Protein AF-A0A520HMY0-F1 (afdb_monomer_lite)

pLDDT: mean 91.94, std 7.55, range [58.47, 98.25]

Sequence (86 aa):
PPSGAPMLCIRVPRPGRYALLLTHNRDGKNKFSFWTDGAGFASNAKLGRSRPKVEQALVEVGAGVTTVRITVQYLRGLGGFGPVTP

Secondary structure (DSSP, 8-state):
--SS--------SSSEEEE-EEEE-SS--SS--TTT-EEEETT-PPP-SSPPPGGGGEEEE-SS--------EEE-GGG-EEEPP-

Structure (mmCIF, N/CA/C/O backbone):
data_AF-A0A520HMY0-F1
#
_entry.id   AF-A0A520HMY0-F1
#
loop_
_atom_site.group_PDB
_atom_site.id
_atom_site.type_symbol
_atom_site.label_atom_id
_atom_site.label_alt_id
_atom_site.label_comp_id
_atom_site.label_asym_id
_atom_site.label_entity_id
_atom_site.label_seq_id
_atom_site.pdbx_PDB_ins_code
_atom_site.Cartn_x
_atom_site.Cartn_y
_atom_site.Cartn_z
_atom_site.occupancy
_atom_site.B_iso_or_equiv
_atom_site.auth_seq_id
_atom_site.auth_comp_id
_atom_site.auth_asym_id
_atom_site.auth_atom_id
_atom_site.pdbx_PDB_model_num
ATOM 1 N N . PRO A 1 1 ? 13.404 -6.370 3.809 1.00 59.72 1 PRO A N 1
ATOM 2 C CA . PRO A 1 1 ? 13.904 -7.521 4.600 1.00 59.72 1 PRO A CA 1
ATOM 3 C C . PRO A 1 1 ? 14.961 -8.258 3.772 1.00 59.72 1 PRO A C 1
ATOM 5 O O . PRO A 1 1 ? 14.891 -8.158 2.548 1.00 59.72 1 PRO A O 1
ATOM 8 N N . PRO A 1 2 ? 15.917 -8.957 4.402 1.00 65.00 2 PRO A N 1
ATOM 9 C CA . PRO A 1 2 ? 16.931 -9.741 3.692 1.00 65.00 2 PRO A CA 1
ATOM 10 C C . PRO A 1 2 ? 16.331 -10.755 2.701 1.00 65.00 2 PRO A C 1
ATOM 12 O O . PRO A 1 2 ? 16.922 -11.011 1.659 1.00 65.00 2 PRO A O 1
ATOM 15 N N . SER A 1 3 ? 15.130 -11.276 2.982 1.00 76.81 3 SER A N 1
ATOM 16 C CA . SER A 1 3 ? 14.317 -12.071 2.053 1.00 76.81 3 SER A CA 1
ATOM 17 C C . SER A 1 3 ? 12.839 -12.103 2.481 1.00 76.81 3 SER A C 1
ATOM 19 O O . SER A 1 3 ? 12.496 -11.700 3.596 1.00 76.81 3 SER A O 1
ATOM 21 N N . GLY A 1 4 ? 11.960 -12.566 1.584 1.00 81.81 4 GLY A N 1
ATOM 22 C CA . GLY A 1 4 ? 10.538 -12.803 1.860 1.00 81.81 4 GLY A CA 1
ATOM 23 C C . GLY A 1 4 ? 9.646 -11.555 1.874 1.00 81.81 4 GLY A C 1
ATOM 24 O O . GLY A 1 4 ? 10.104 -10.412 1.809 1.00 81.81 4 GLY A O 1
ATOM 25 N N . ALA A 1 5 ? 8.332 -11.787 1.945 1.00 86.56 5 ALA A N 1
ATOM 26 C CA . ALA A 1 5 ? 7.350 -10.716 2.069 1.00 86.56 5 ALA A CA 1
ATOM 27 C C . ALA A 1 5 ? 7.353 -10.169 3.511 1.00 86.56 5 ALA A C 1
ATOM 29 O O . ALA A 1 5 ? 7.116 -10.941 4.442 1.00 86.56 5 ALA A O 1
ATOM 30 N N . PRO A 1 6 ? 7.611 -8.864 3.730 1.00 89.69 6 PRO A N 1
ATOM 31 C CA . PRO A 1 6 ? 7.553 -8.288 5.067 1.00 89.69 6 PRO A CA 1
ATOM 32 C C . PRO A 1 6 ? 6.124 -8.328 5.616 1.00 89.69 6 PRO A C 1
ATOM 34 O O . PRO A 1 6 ? 5.161 -8.084 4.888 1.00 89.69 6 PRO A O 1
ATOM 37 N N . MET A 1 7 ? 6.003 -8.575 6.919 1.00 92.69 7 MET A N 1
ATOM 38 C CA . MET A 1 7 ? 4.746 -8.474 7.657 1.00 92.69 7 MET A CA 1
ATOM 39 C C . MET A 1 7 ? 4.812 -7.292 8.621 1.00 92.69 7 MET A C 1
ATOM 41 O O . MET A 1 7 ? 5.790 -7.138 9.351 1.00 92.69 7 MET A O 1
ATOM 45 N N . LEU A 1 8 ? 3.764 -6.470 8.626 1.00 93.25 8 LEU A N 1
ATOM 46 C CA . LEU A 1 8 ? 3.609 -5.349 9.546 1.00 93.25 8 LEU A CA 1
ATOM 47 C C . LEU A 1 8 ? 2.302 -5.513 10.322 1.00 93.25 8 LEU A C 1
ATOM 49 O O . LEU A 1 8 ? 1.231 -5.607 9.726 1.00 93.25 8 LEU A O 1
ATOM 53 N N . CYS A 1 9 ? 2.399 -5.510 11.649 1.00 95.12 9 CYS A N 1
ATOM 54 C CA . CYS A 1 9 ? 1.244 -5.534 12.539 1.00 95.12 9 CYS A CA 1
ATOM 55 C C . CYS A 1 9 ? 0.970 -4.117 13.050 1.00 95.12 9 CYS A C 1
ATOM 57 O O . CYS A 1 9 ? 1.809 -3.528 13.730 1.00 95.12 9 CYS A O 1
ATOM 59 N N . ILE A 1 10 ? -0.211 -3.581 12.741 1.00 94.88 10 ILE A N 1
ATOM 60 C CA . ILE A 1 10 ? -0.648 -2.249 13.172 1.00 94.88 10 ILE A CA 1
ATOM 61 C C . ILE A 1 10 ? -1.845 -2.427 14.103 1.00 94.88 10 ILE A C 1
ATOM 63 O O . ILE A 1 10 ? -2.836 -3.050 13.725 1.00 94.88 10 ILE A O 1
ATOM 67 N N . ARG A 1 11 ? -1.766 -1.884 15.323 1.00 96.38 11 ARG A N 1
ATOM 68 C CA . ARG A 1 11 ? -2.921 -1.831 16.230 1.00 96.38 11 ARG A CA 1
ATOM 69 C C . ARG A 1 11 ? -3.805 -0.643 15.872 1.00 96.38 11 ARG A C 1
ATOM 71 O O . ARG A 1 11 ? -3.303 0.465 15.701 1.00 96.38 11 ARG A O 1
ATOM 78 N N . VAL A 1 12 ? -5.112 -0.874 15.822 1.00 95.88 12 VAL A N 1
ATOM 79 C CA . VAL A 1 12 ? -6.126 0.176 15.678 1.00 95.88 12 VAL A CA 1
ATOM 80 C C . VAL A 1 12 ? -6.929 0.304 16.978 1.00 95.88 12 VAL A C 1
ATOM 82 O O . VAL A 1 12 ? -7.040 -0.675 17.715 1.00 95.88 12 VAL A O 1
ATOM 85 N N . PRO A 1 13 ? -7.478 1.489 17.300 1.00 96.50 13 PRO A N 1
ATOM 86 C CA . PRO A 1 13 ? -8.140 1.724 18.586 1.00 96.50 13 PRO A CA 1
ATOM 87 C C . PRO A 1 13 ? -9.488 1.004 18.746 1.00 96.50 13 PRO A C 1
ATOM 89 O O . PRO A 1 13 ? -9.929 0.800 19.872 1.00 96.50 13 PRO A O 1
ATOM 92 N N . ARG A 1 14 ? -10.167 0.661 17.644 1.00 97.44 14 ARG A N 1
ATOM 93 C CA . ARG A 1 14 ? -11.453 -0.054 17.628 1.00 97.44 14 ARG A CA 1
ATOM 94 C C . ARG A 1 14 ? -11.738 -0.623 16.232 1.00 97.44 14 ARG A C 1
ATOM 96 O O . ARG A 1 14 ? -11.117 -0.163 15.275 1.00 97.44 14 ARG A O 1
ATOM 103 N N . PRO A 1 15 ? -12.689 -1.560 16.091 1.00 98.25 15 PRO A N 1
ATOM 104 C CA . PRO A 1 15 ? -13.201 -1.953 14.781 1.00 98.25 15 PRO A CA 1
ATOM 105 C C . PRO A 1 15 ? -13.726 -0.746 13.988 1.00 98.25 15 PRO A C 1
ATOM 107 O O . PRO A 1 15 ? -14.272 0.201 14.567 1.00 98.25 15 PRO A O 1
ATOM 110 N N . GLY A 1 16 ? -13.559 -0.772 12.667 1.00 98.00 16 GLY A N 1
ATOM 111 C CA . GLY A 1 16 ? -14.040 0.276 11.770 1.00 98.00 16 GLY A CA 1
ATOM 112 C C . GLY A 1 16 ? -13.236 0.417 10.480 1.00 98.00 16 GLY A C 1
ATOM 113 O O . GLY A 1 16 ? -12.351 -0.385 10.178 1.00 98.00 16 GLY A O 1
ATOM 114 N N . ARG A 1 17 ? -13.550 1.480 9.735 1.00 98.00 17 ARG A N 1
ATOM 115 C CA . ARG A 1 17 ? -12.953 1.778 8.433 1.00 98.00 17 ARG A CA 1
ATOM 116 C C . ARG A 1 17 ? -11.705 2.645 8.566 1.00 98.00 17 ARG A C 1
ATOM 118 O O . ARG A 1 17 ? -11.763 3.742 9.124 1.00 98.00 17 ARG A O 1
ATOM 125 N N . TYR A 1 18 ? -10.600 2.186 7.987 1.00 97.88 18 TYR A N 1
ATOM 126 C CA . TYR A 1 18 ? -9.305 2.870 7.997 1.00 97.88 18 TYR A CA 1
ATOM 127 C C . TYR A 1 18 ? -8.755 3.026 6.581 1.00 97.88 18 TYR A C 1
ATOM 129 O O . TYR A 1 18 ? -9.016 2.195 5.718 1.00 97.88 18 TYR A O 1
ATOM 137 N N . ALA A 1 19 ? -7.975 4.080 6.339 1.00 97.31 19 ALA A N 1
ATOM 138 C CA . ALA A 1 19 ? -7.219 4.247 5.102 1.00 97.31 19 ALA A CA 1
ATOM 139 C C . ALA A 1 19 ? -5.749 3.888 5.350 1.00 97.31 19 ALA A C 1
ATOM 141 O O . ALA A 1 19 ? -5.123 4.448 6.250 1.00 97.31 19 ALA A O 1
ATOM 142 N N . LEU A 1 20 ? -5.200 2.972 4.551 1.00 96.12 20 LEU A N 1
ATOM 143 C CA . LEU A 1 20 ? -3.804 2.550 4.627 1.00 96.12 20 LEU A CA 1
ATOM 144 C C . LEU A 1 20 ? -3.037 2.933 3.360 1.00 96.12 20 LEU A C 1
ATOM 146 O O . LEU A 1 20 ? -3.404 2.559 2.244 1.00 96.12 20 LEU A O 1
ATOM 150 N N . LEU A 1 21 ? -1.921 3.630 3.567 1.00 94.81 21 LEU A N 1
ATOM 151 C CA . LEU A 1 21 ? -0.871 3.848 2.580 1.00 94.81 21 LEU A CA 1
ATOM 152 C C . LEU A 1 21 ? 0.393 3.148 3.078 1.00 94.81 21 LEU A C 1
ATOM 154 O O . LEU A 1 21 ? 0.891 3.458 4.158 1.00 94.81 21 LEU A O 1
ATOM 158 N N . LEU A 1 22 ? 0.920 2.230 2.273 1.00 95.12 22 LEU A N 1
ATOM 159 C CA . LEU A 1 22 ? 2.231 1.634 2.490 1.00 95.12 22 LEU A CA 1
ATOM 160 C C . LEU A 1 22 ? 3.249 2.332 1.591 1.00 95.12 22 LEU A C 1
ATOM 162 O O . LEU A 1 22 ? 3.099 2.318 0.369 1.00 95.12 22 LEU A O 1
ATOM 166 N N . THR A 1 23 ? 4.299 2.895 2.182 1.00 94.69 23 THR A N 1
ATOM 167 C CA . THR A 1 23 ? 5.463 3.401 1.450 1.00 94.69 23 THR A CA 1
ATOM 168 C C . THR A 1 23 ? 6.680 2.525 1.725 1.00 94.69 23 THR A C 1
ATOM 170 O O . THR A 1 23 ? 6.905 2.068 2.844 1.00 94.69 23 THR A O 1
ATOM 173 N N . HIS A 1 24 ? 7.479 2.285 0.689 1.00 93.38 24 HIS A N 1
ATOM 174 C CA . HIS A 1 24 ? 8.797 1.679 0.814 1.00 93.38 24 HIS A CA 1
ATOM 175 C C . HIS A 1 24 ? 9.846 2.739 0.492 1.00 93.38 24 HIS A C 1
ATOM 177 O O . HIS A 1 24 ? 10.119 3.007 -0.678 1.00 93.38 24 HIS A O 1
ATOM 183 N N . ASN A 1 25 ? 10.398 3.337 1.547 1.00 92.44 25 ASN A N 1
ATOM 184 C CA . ASN A 1 25 ? 11.497 4.289 1.468 1.00 92.44 25 ASN A CA 1
ATOM 185 C C . ASN A 1 25 ? 12.797 3.546 1.143 1.00 92.44 25 ASN A C 1
ATOM 187 O O . ASN A 1 25 ? 13.277 2.763 1.965 1.00 92.44 25 ASN A O 1
ATOM 191 N N . ARG A 1 26 ? 13.343 3.768 -0.054 1.00 89.88 26 ARG A N 1
ATOM 192 C CA . ARG A 1 26 ? 14.553 3.069 -0.518 1.00 89.88 26 ARG A CA 1
ATOM 193 C C . ARG A 1 26 ? 15.819 3.904 -0.400 1.00 89.88 26 ARG A C 1
ATOM 195 O O . ARG A 1 26 ? 16.903 3.332 -0.444 1.00 89.88 26 ARG A O 1
ATOM 202 N N . ASP A 1 27 ? 15.688 5.222 -0.267 1.00 88.56 27 ASP A N 1
ATOM 203 C CA . ASP A 1 27 ? 16.826 6.142 -0.187 1.00 88.56 27 ASP A CA 1
ATOM 204 C C . ASP A 1 27 ? 17.095 6.670 1.234 1.00 88.56 27 ASP A C 1
ATOM 206 O O . ASP A 1 27 ? 18.073 7.385 1.453 1.00 88.56 27 ASP A O 1
ATOM 210 N N . GLY A 1 28 ? 16.254 6.294 2.202 1.00 88.31 28 GLY A N 1
ATOM 211 C CA . GLY A 1 28 ? 16.405 6.618 3.618 1.00 88.31 28 GLY A CA 1
ATOM 212 C C . GLY A 1 28 ? 15.967 8.033 3.993 1.00 88.31 28 GLY A C 1
ATOM 213 O O . GLY A 1 28 ? 16.163 8.441 5.137 1.00 88.31 28 GLY A O 1
ATOM 214 N N . LYS A 1 29 ? 15.362 8.803 3.079 1.00 89.56 29 LYS A N 1
ATOM 215 C CA . LYS A 1 29 ? 14.963 10.191 3.355 1.00 89.56 29 LYS A CA 1
ATOM 216 C C . LYS A 1 29 ? 13.539 10.277 3.883 1.00 89.56 29 LYS A C 1
ATOM 218 O O . LYS A 1 29 ? 12.657 9.538 3.460 1.00 89.56 29 LYS A O 1
ATOM 223 N N . ASN A 1 30 ? 13.267 11.238 4.763 1.00 87.06 30 ASN A N 1
ATOM 224 C CA . ASN A 1 30 ? 11.910 11.511 5.251 1.00 87.06 30 ASN A CA 1
ATOM 225 C C . ASN A 1 30 ? 11.082 12.331 4.237 1.00 87.06 30 ASN A C 1
ATOM 227 O O . ASN A 1 30 ? 10.515 13.374 4.561 1.00 87.06 30 ASN A O 1
ATOM 231 N N . LYS A 1 31 ? 11.087 11.914 2.968 1.00 88.81 31 LYS A N 1
ATOM 232 C CA . LYS A 1 31 ? 10.327 12.532 1.880 1.00 88.81 31 LYS A CA 1
ATOM 233 C C . LYS A 1 31 ? 10.090 11.496 0.794 1.00 88.81 31 LYS A C 1
ATOM 235 O O . LYS A 1 31 ? 11.046 10.931 0.282 1.00 88.81 31 LYS A O 1
ATOM 240 N N . PHE A 1 32 ? 8.832 11.325 0.399 1.00 89.38 32 PHE A N 1
ATOM 241 C CA . PHE A 1 32 ? 8.491 10.411 -0.683 1.00 89.38 32 PHE A CA 1
ATOM 242 C C . PHE A 1 32 ? 9.051 10.891 -2.029 1.00 89.38 32 PHE A C 1
ATOM 244 O O . PHE A 1 32 ? 8.855 12.046 -2.426 1.00 89.38 32 PHE A O 1
ATOM 251 N N . SER A 1 33 ? 9.696 9.978 -2.747 1.00 91.00 33 SER A N 1
ATOM 252 C CA . SER A 1 33 ? 10.230 10.180 -4.088 1.00 91.00 33 SER A CA 1
ATOM 253 C C . SER A 1 33 ? 9.665 9.134 -5.044 1.00 91.00 33 SER A C 1
ATOM 255 O O . SER A 1 33 ? 9.977 7.950 -4.958 1.00 91.00 33 SER A O 1
ATOM 257 N N . PHE A 1 34 ? 8.884 9.584 -6.029 1.00 87.81 34 PHE A N 1
ATOM 258 C CA . PHE A 1 34 ? 8.285 8.715 -7.052 1.00 87.81 34 PHE A CA 1
ATOM 259 C C . PHE A 1 34 ? 9.319 7.923 -7.874 1.00 87.81 34 PHE A C 1
ATOM 261 O O . PHE A 1 34 ? 8.968 6.914 -8.477 1.00 87.81 34 PHE A O 1
ATOM 268 N N . TRP A 1 35 ? 10.572 8.388 -7.925 1.00 89.88 35 TRP A N 1
ATOM 269 C CA . TRP A 1 35 ? 11.648 7.780 -8.714 1.00 89.88 35 TRP A CA 1
ATOM 270 C C . TRP A 1 35 ? 12.345 6.623 -8.002 1.00 89.88 35 TRP A C 1
ATOM 272 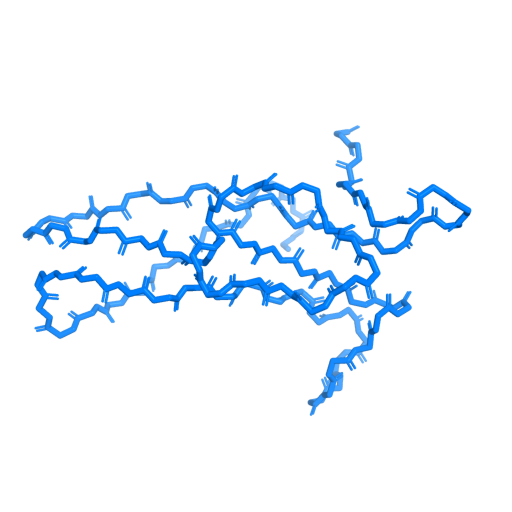O O . TRP A 1 35 ? 12.865 5.721 -8.653 1.00 89.88 35 TRP A O 1
ATOM 282 N N . THR A 1 36 ? 12.395 6.665 -6.673 1.00 92.00 36 THR A N 1
ATOM 283 C CA . THR A 1 36 ? 13.188 5.731 -5.864 1.00 92.00 36 THR A CA 1
ATOM 284 C C . THR A 1 36 ? 12.305 4.837 -5.015 1.00 92.00 36 THR A C 1
ATOM 286 O O . THR A 1 36 ? 12.591 3.643 -4.891 1.00 92.00 36 THR A O 1
ATOM 289 N N . ASP A 1 37 ? 11.225 5.394 -4.475 1.00 94.00 37 ASP A N 1
ATOM 290 C CA . ASP A 1 37 ? 10.376 4.739 -3.495 1.00 94.00 37 ASP A CA 1
ATOM 291 C C . ASP A 1 37 ? 9.259 3.933 -4.148 1.00 94.00 37 ASP A C 1
ATOM 293 O O . ASP A 1 37 ? 8.897 4.103 -5.316 1.00 94.00 37 ASP A O 1
ATOM 297 N N . GLY A 1 38 ? 8.702 3.029 -3.351 1.00 94.50 38 GLY A N 1
ATOM 298 C CA . GLY A 1 38 ? 7.496 2.293 -3.694 1.00 94.50 38 GLY A CA 1
ATOM 299 C C . GLY A 1 38 ? 6.291 2.794 -2.913 1.00 94.50 38 GLY A C 1
ATOM 300 O O . GLY A 1 38 ? 6.424 3.232 -1.769 1.00 94.50 38 GLY A O 1
ATOM 301 N N . ALA A 1 39 ? 5.107 2.672 -3.504 1.00 95.81 39 ALA A N 1
ATOM 302 C CA . ALA A 1 39 ? 3.841 2.913 -2.821 1.00 95.81 39 ALA A CA 1
ATOM 303 C C . ALA A 1 39 ? 2.838 1.785 -3.092 1.00 95.81 39 ALA A C 1
ATOM 305 O O . ALA A 1 39 ? 2.876 1.139 -4.140 1.00 95.81 39 ALA A O 1
ATOM 306 N N . GLY A 1 40 ? 1.928 1.553 -2.151 1.00 96.19 40 GLY A N 1
ATOM 307 C CA . GLY A 1 40 ? 0.845 0.587 -2.293 1.00 96.19 40 GLY A CA 1
ATOM 308 C C . GLY A 1 40 ? -0.370 0.953 -1.448 1.00 96.19 40 GLY A C 1
ATOM 309 O O . GLY A 1 40 ? -0.242 1.531 -0.367 1.00 96.19 40 GLY A O 1
ATOM 310 N N . PHE A 1 41 ? -1.545 0.579 -1.948 1.00 97.38 41 PHE A N 1
ATOM 311 C CA . PHE A 1 41 ? -2.830 0.735 -1.270 1.00 97.38 41 PHE A CA 1
ATOM 312 C C . PHE A 1 41 ? -3.546 -0.613 -1.164 1.00 97.38 41 PHE A C 1
ATOM 314 O O . PHE A 1 41 ? -3.275 -1.523 -1.949 1.00 97.38 41 PHE A O 1
ATOM 321 N N . ALA A 1 42 ? -4.497 -0.718 -0.235 1.00 96.62 42 ALA A N 1
ATOM 322 C CA . ALA A 1 42 ? -5.251 -1.944 0.031 1.00 96.62 42 ALA A CA 1
ATOM 323 C C . ALA A 1 42 ? -5.984 -2.519 -1.197 1.00 96.62 42 ALA A C 1
ATOM 325 O O . ALA A 1 42 ? -6.060 -3.735 -1.347 1.00 96.62 42 ALA A O 1
ATOM 326 N N . SER A 1 43 ? -6.465 -1.667 -2.108 1.00 96.44 43 SER A N 1
ATOM 327 C CA . SER A 1 43 ? -7.137 -2.104 -3.345 1.00 96.44 43 SER A CA 1
ATOM 328 C C . SER A 1 43 ? -6.237 -2.860 -4.325 1.00 96.44 43 SER A C 1
ATOM 330 O O . SER A 1 43 ? -6.752 -3.507 -5.232 1.00 96.44 43 SER A O 1
ATOM 332 N N . ASN A 1 44 ? -4.908 -2.742 -4.201 1.00 96.44 44 ASN A N 1
ATOM 333 C CA . ASN A 1 44 ? -3.930 -3.268 -5.162 1.00 96.44 44 ASN A CA 1
ATOM 334 C C . ASN A 1 44 ? -4.157 -2.826 -6.622 1.00 96.44 44 ASN A C 1
ATOM 336 O O . ASN A 1 44 ? -3.600 -3.415 -7.549 1.00 96.44 44 ASN A O 1
ATOM 340 N N . ALA A 1 45 ? -4.935 -1.762 -6.843 1.00 95.19 45 ALA A N 1
ATOM 341 C CA . ALA A 1 45 ? -5.120 -1.185 -8.164 1.00 95.19 45 ALA A CA 1
ATOM 342 C C . ALA A 1 45 ? -3.795 -0.614 -8.698 1.00 95.19 45 ALA A C 1
ATOM 344 O O . ALA A 1 45 ? -2.960 -0.110 -7.939 1.00 95.19 45 ALA A O 1
ATOM 345 N N . LYS A 1 46 ? -3.602 -0.660 -10.023 1.00 93.56 46 LYS A N 1
ATOM 346 C CA . LYS A 1 46 ? -2.414 -0.080 -10.665 1.00 93.56 46 LYS A CA 1
ATOM 347 C C . LYS A 1 46 ? -2.329 1.417 -10.358 1.00 93.56 46 LYS A C 1
ATOM 349 O O . LYS A 1 46 ? -3.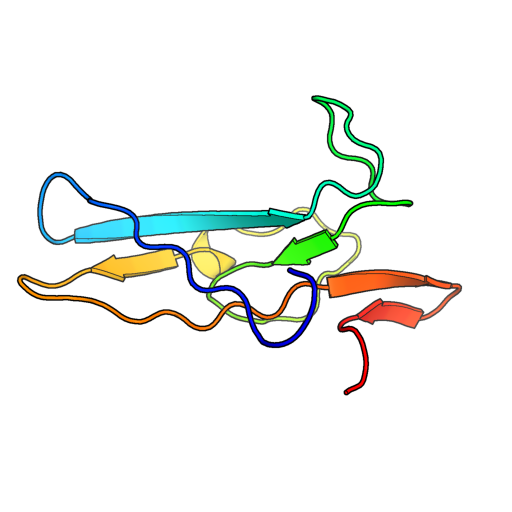299 2.148 -10.566 1.00 93.56 46 LYS A O 1
ATOM 354 N N . LEU A 1 47 ? -1.165 1.879 -9.900 1.00 93.81 47 LEU A N 1
ATOM 355 C CA . LEU A 1 47 ? -0.947 3.304 -9.668 1.00 93.81 47 LEU A CA 1
ATOM 356 C C . LEU A 1 47 ? -0.803 4.031 -11.010 1.00 93.81 47 LEU A C 1
ATOM 358 O O . LEU A 1 47 ? 0.014 3.676 -11.863 1.00 93.81 47 LEU A O 1
ATOM 362 N N . GLY A 1 48 ? -1.638 5.047 -11.199 1.00 91.19 48 GLY A N 1
ATOM 363 C CA . GLY A 1 48 ? -1.620 5.907 -12.375 1.00 91.19 48 GLY A CA 1
ATOM 364 C C . GLY A 1 48 ? -0.813 7.186 -12.159 1.00 91.19 48 GLY A C 1
ATOM 365 O O . GLY A 1 48 ? -0.111 7.357 -11.167 1.00 91.19 48 GLY A O 1
ATOM 366 N N . ARG A 1 49 ? -0.957 8.118 -13.105 1.00 86.50 49 ARG A N 1
ATOM 367 C CA . ARG A 1 49 ? -0.410 9.484 -13.000 1.00 86.50 49 ARG A CA 1
ATOM 368 C C . ARG A 1 49 ? -1.335 10.445 -12.243 1.00 86.50 49 ARG A C 1
ATOM 370 O O . ARG A 1 49 ? -0.938 11.562 -11.934 1.00 86.50 49 ARG A O 1
ATOM 377 N N . SER A 1 50 ? -2.574 10.036 -11.979 1.00 89.88 50 SER A N 1
ATOM 378 C CA . SER A 1 50 ? -3.537 10.807 -11.195 1.00 89.88 50 SER A CA 1
ATOM 379 C C . SER A 1 50 ? -3.297 10.633 -9.698 1.00 89.88 50 SER A C 1
ATOM 381 O O . SER A 1 50 ? -2.759 9.616 -9.259 1.00 89.88 50 SER A O 1
ATOM 383 N N . ARG A 1 51 ? -3.777 11.591 -8.898 1.00 89.44 51 ARG A N 1
ATOM 384 C CA . ARG A 1 51 ? -3.829 11.430 -7.440 1.00 89.44 51 ARG A CA 1
ATOM 385 C C . ARG A 1 51 ? -4.663 10.184 -7.088 1.00 89.44 51 ARG A C 1
ATOM 387 O O . ARG A 1 51 ? -5.775 10.063 -7.610 1.00 89.44 51 ARG A O 1
ATOM 394 N N . PRO A 1 52 ? -4.152 9.273 -6.242 1.00 90.38 52 PRO A N 1
ATOM 395 C CA . PRO A 1 52 ? -4.929 8.146 -5.742 1.00 90.38 52 PRO A CA 1
ATOM 396 C C . PRO A 1 52 ? -6.169 8.626 -4.994 1.00 90.38 52 PRO A C 1
ATOM 398 O O . PRO A 1 52 ? -6.128 9.646 -4.301 1.00 90.38 52 PRO A O 1
ATOM 401 N N . LYS A 1 53 ? -7.272 7.894 -5.139 1.00 95.06 53 LYS A N 1
ATOM 402 C CA . LYS A 1 53 ? -8.505 8.195 -4.409 1.00 95.06 53 LYS A CA 1
ATOM 403 C C . LYS A 1 53 ? -8.495 7.479 -3.0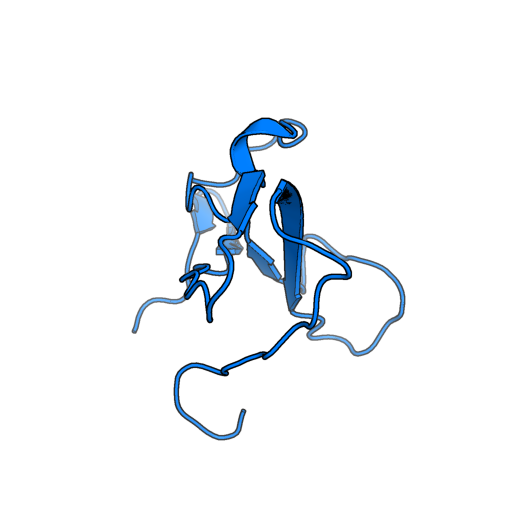61 1.00 95.06 53 LYS A C 1
ATOM 405 O O . LYS A 1 53 ? -7.936 6.388 -2.956 1.00 95.06 53 LYS A O 1
ATOM 410 N N . VAL A 1 54 ? -9.123 8.059 -2.038 1.00 96.12 54 VAL A N 1
ATOM 411 C CA . VAL A 1 54 ? -9.116 7.479 -0.683 1.00 96.12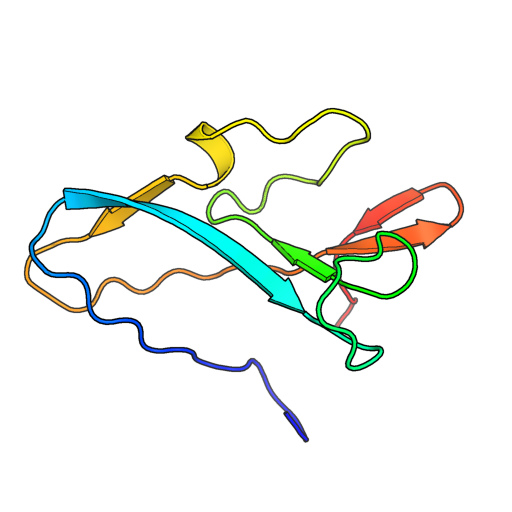 54 VAL A CA 1
ATOM 412 C C . VAL A 1 54 ? -9.738 6.084 -0.657 1.00 96.12 54 VAL A C 1
ATOM 414 O O . VAL A 1 54 ? -9.280 5.226 0.089 1.00 96.12 54 VAL A O 1
ATOM 417 N N . GLU A 1 55 ? -10.706 5.818 -1.535 1.00 96.81 55 GLU A N 1
ATOM 418 C CA . GLU A 1 55 ? -11.387 4.530 -1.679 1.00 96.81 55 GLU A CA 1
ATOM 419 C C . GLU A 1 55 ? -10.413 3.393 -1.996 1.00 96.81 55 GLU A C 1
ATOM 421 O O . GLU A 1 55 ? -10.618 2.261 -1.574 1.00 96.81 55 GLU A O 1
ATOM 426 N N . GLN A 1 56 ? -9.310 3.697 -2.685 1.00 97.00 56 GLN A N 1
ATOM 427 C CA . GLN A 1 56 ? -8.280 2.715 -3.016 1.00 97.00 56 GLN A CA 1
ATOM 428 C C . GLN A 1 56 ? -7.499 2.249 -1.782 1.00 97.00 56 GLN A C 1
ATOM 430 O O . GLN A 1 56 ? -6.887 1.180 -1.827 1.00 97.00 56 GLN A O 1
ATOM 435 N N . ALA A 1 57 ? -7.504 3.043 -0.709 1.00 97.44 57 ALA A N 1
ATOM 436 C CA . ALA A 1 57 ? -6.762 2.819 0.526 1.00 97.44 57 ALA A CA 1
ATOM 437 C C . ALA A 1 57 ? -7.600 2.165 1.634 1.00 97.44 57 ALA A C 1
ATOM 439 O O . ALA A 1 57 ? -7.045 1.830 2.680 1.00 97.44 57 ALA A O 1
ATOM 440 N N . LEU A 1 58 ? -8.916 2.031 1.446 1.00 98.12 58 LEU A N 1
ATOM 441 C CA . LEU A 1 58 ? -9.822 1.629 2.518 1.00 98.12 58 LEU A CA 1
ATOM 442 C C . LEU A 1 58 ? -9.655 0.157 2.905 1.00 98.12 58 LEU A C 1
ATOM 444 O O . LEU A 1 58 ? -9.536 -0.721 2.052 1.00 98.12 58 LEU A O 1
ATOM 448 N N . VAL A 1 59 ? -9.701 -0.089 4.210 1.00 97.62 59 VAL A N 1
ATOM 449 C CA . VAL A 1 59 ? -9.730 -1.404 4.850 1.00 97.62 59 VAL A CA 1
ATOM 450 C C . VAL A 1 59 ? -10.804 -1.381 5.930 1.00 97.62 59 VAL A C 1
ATOM 452 O O . VAL A 1 59 ? -10.860 -0.444 6.729 1.00 97.62 59 VAL A O 1
ATOM 455 N N . GLU A 1 60 ? -11.620 -2.430 5.978 1.00 97.75 60 GLU A N 1
ATOM 456 C CA . GLU A 1 60 ? -12.568 -2.676 7.065 1.00 97.75 60 GLU A CA 1
ATOM 457 C C . GLU A 1 60 ? -11.913 -3.575 8.116 1.00 97.75 60 GLU A C 1
ATOM 459 O O . GLU A 1 60 ? -11.550 -4.714 7.823 1.00 97.75 60 GLU A O 1
ATOM 464 N N . VAL A 1 61 ? -11.728 -3.058 9.332 1.00 97.81 61 VAL A N 1
ATOM 465 C CA . VAL A 1 61 ? -11.076 -3.778 10.433 1.00 97.81 61 VAL A CA 1
ATOM 466 C C . VAL A 1 61 ? -12.124 -4.277 11.423 1.00 97.81 61 VAL A C 1
ATOM 468 O O . VAL A 1 61 ? -12.888 -3.488 11.980 1.00 97.81 61 VAL A O 1
ATOM 471 N N . GLY A 1 62 ? -12.154 -5.593 11.643 1.00 96.44 62 GLY A N 1
ATOM 472 C CA . GLY A 1 62 ? -13.065 -6.251 12.585 1.00 96.44 62 GLY A CA 1
ATOM 473 C C . GLY A 1 62 ? -12.556 -6.287 14.033 1.00 96.44 62 GLY A C 1
A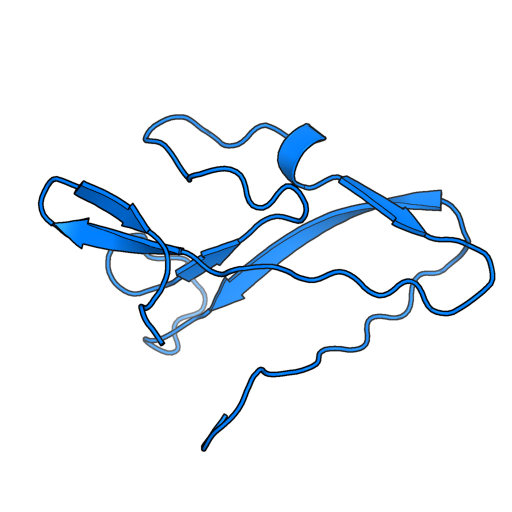TOM 474 O O . GLY A 1 62 ? -11.566 -5.655 14.385 1.00 96.44 62 GLY A O 1
ATOM 475 N N . ALA A 1 63 ? -13.232 -7.069 14.883 1.00 94.69 63 ALA A N 1
ATOM 476 C CA . ALA A 1 63 ? -12.850 -7.274 16.289 1.00 94.69 63 ALA A CA 1
ATOM 477 C C . ALA A 1 63 ? -11.587 -8.139 16.482 1.00 94.69 63 ALA A C 1
ATOM 479 O O . ALA A 1 63 ? -11.018 -8.161 17.570 1.00 94.69 63 ALA A O 1
ATOM 480 N N . GLY A 1 64 ? -11.154 -8.851 15.439 1.00 95.06 64 GLY A N 1
ATOM 481 C CA . GLY A 1 64 ? -9.947 -9.675 15.432 1.00 95.06 64 GLY A CA 1
ATOM 482 C C . GLY A 1 64 ? -8.864 -9.138 14.496 1.00 95.06 64 GLY A C 1
ATOM 483 O O . GLY A 1 64 ? -8.938 -8.023 13.977 1.00 95.06 64 GLY A O 1
ATOM 484 N N . VAL A 1 65 ? -7.851 -9.967 14.241 1.00 95.88 65 VAL A N 1
ATOM 485 C CA . VAL A 1 65 ? -6.786 -9.634 13.288 1.00 95.88 65 VAL A CA 1
ATOM 486 C C . VAL A 1 65 ? -7.360 -9.595 11.873 1.00 95.88 65 VAL A C 1
ATOM 488 O O . VAL A 1 65 ? -7.874 -10.590 11.372 1.00 95.88 65 VAL A O 1
ATOM 491 N N . THR A 1 66 ? -7.243 -8.440 11.221 1.00 96.19 66 THR A N 1
ATOM 492 C CA . THR A 1 66 ? -7.569 -8.277 9.800 1.00 96.19 66 THR A CA 1
ATOM 493 C C . THR A 1 66 ? -6.278 -8.325 8.992 1.00 96.19 66 THR A C 1
ATOM 495 O O . THR A 1 66 ? -5.416 -7.459 9.139 1.00 96.19 66 THR A O 1
ATOM 498 N N . THR A 1 67 ? -6.124 -9.340 8.144 1.00 96.31 67 THR A N 1
ATOM 499 C CA . THR A 1 67 ? -4.954 -9.473 7.269 1.00 96.31 67 THR A CA 1
ATOM 500 C C . THR A 1 67 ? -5.201 -8.760 5.945 1.00 96.31 67 THR A C 1
ATOM 502 O O . THR A 1 67 ? -6.141 -9.083 5.225 1.00 96.31 67 THR A O 1
ATOM 505 N N . VAL A 1 68 ? -4.321 -7.820 5.596 1.00 95.94 68 VAL A N 1
ATOM 506 C CA . VAL A 1 68 ? -4.372 -7.081 4.329 1.00 95.94 68 VAL A CA 1
ATOM 507 C C . VAL A 1 68 ? -3.090 -7.340 3.554 1.00 95.94 68 VAL A C 1
ATOM 509 O O . VAL A 1 68 ? -1.992 -7.104 4.057 1.00 95.94 68 VAL A O 1
ATOM 512 N N . ARG A 1 69 ? -3.219 -7.802 2.310 1.00 96.06 69 ARG A N 1
ATOM 513 C CA . ARG A 1 69 ? -2.087 -7.924 1.390 1.00 96.06 69 ARG A CA 1
ATOM 514 C C . ARG A 1 69 ? -1.989 -6.657 0.549 1.00 96.06 69 ARG A C 1
ATOM 516 O O . ARG A 1 69 ? -2.909 -6.357 -0.204 1.00 96.06 69 ARG A O 1
ATOM 523 N N . ILE A 1 70 ? -0.865 -5.952 0.653 1.00 96.38 70 ILE A N 1
ATOM 524 C CA . ILE A 1 70 ? -0.567 -4.768 -0.161 1.00 96.38 70 ILE A CA 1
ATOM 525 C C . ILE A 1 70 ? 0.630 -5.070 -1.060 1.00 96.38 70 ILE A C 1
ATOM 527 O O . ILE A 1 70 ? 1.724 -5.377 -0.586 1.00 96.38 70 ILE A O 1
ATOM 531 N N . THR A 1 71 ? 0.428 -4.961 -2.367 1.00 95.50 71 THR A N 1
ATOM 532 C CA . THR A 1 71 ? 1.471 -5.065 -3.382 1.00 95.50 71 THR A CA 1
ATOM 533 C C . THR A 1 71 ? 2.021 -3.676 -3.676 1.00 95.50 71 THR A C 1
ATOM 535 O O . THR A 1 71 ? 1.355 -2.826 -4.268 1.00 95.50 71 THR A O 1
ATOM 538 N N . VAL A 1 72 ? 3.266 -3.454 -3.262 1.00 95.06 72 VAL A N 1
ATOM 539 C CA . VAL A 1 72 ? 3.986 -2.207 -3.529 1.00 95.06 72 VAL A CA 1
ATOM 540 C C . VAL A 1 72 ? 4.356 -2.127 -5.009 1.00 95.06 72 VAL A C 1
ATOM 542 O O . VAL A 1 72 ? 4.880 -3.081 -5.585 1.00 95.06 72 VAL A O 1
ATOM 545 N N . GLN A 1 73 ? 4.105 -0.967 -5.607 1.00 95.81 73 GLN A N 1
ATOM 546 C CA . GLN A 1 73 ? 4.464 -0.636 -6.978 1.00 95.81 73 GLN A CA 1
ATOM 547 C C . GLN A 1 73 ? 5.536 0.455 -6.998 1.00 95.81 73 GLN A C 1
ATOM 549 O O . GLN A 1 73 ? 5.564 1.334 -6.137 1.00 95.81 73 GLN A O 1
ATOM 554 N N . TYR A 1 74 ? 6.390 0.412 -8.015 1.00 94.56 74 TYR A N 1
ATOM 555 C CA . TYR A 1 74 ? 7.510 1.325 -8.241 1.00 94.56 74 TYR A CA 1
ATOM 556 C C . TYR A 1 74 ? 7.398 1.898 -9.644 1.00 94.56 74 TYR A C 1
ATOM 558 O O . TYR A 1 74 ? 6.892 1.216 -10.536 1.00 94.56 74 TYR A O 1
ATOM 566 N N . LEU A 1 75 ? 7.871 3.122 -9.864 1.00 93.69 75 LEU A N 1
ATOM 567 C CA . LEU A 1 75 ? 7.908 3.706 -11.199 1.00 93.69 75 LEU A CA 1
ATOM 568 C C . LEU A 1 75 ? 8.931 2.959 -12.073 1.00 93.69 75 LEU A C 1
ATOM 570 O O . LEU A 1 75 ? 10.112 2.892 -11.737 1.00 93.69 75 LEU A O 1
ATOM 574 N N . ARG A 1 76 ? 8.484 2.384 -13.196 1.00 89.31 76 ARG A N 1
ATOM 575 C CA . ARG A 1 76 ? 9.304 1.559 -14.098 1.00 89.31 76 ARG A CA 1
ATOM 576 C C . ARG A 1 76 ? 9.222 2.062 -15.535 1.00 89.31 76 ARG A C 1
ATOM 578 O O . ARG A 1 76 ? 8.365 1.642 -16.313 1.00 89.31 76 ARG A O 1
ATOM 585 N N . GLY A 1 77 ? 10.154 2.945 -15.892 1.00 86.25 77 GLY A N 1
ATOM 586 C CA . GLY A 1 77 ? 10.292 3.468 -17.251 1.00 86.25 77 GLY A CA 1
ATOM 587 C C . GLY A 1 77 ? 8.973 4.004 -17.818 1.00 86.25 77 GLY A C 1
ATOM 588 O O . GLY A 1 77 ? 8.176 4.626 -17.114 1.00 86.25 77 GLY A O 1
ATOM 589 N N . LEU A 1 78 ? 8.724 3.727 -19.098 1.00 86.69 78 LEU A N 1
ATOM 590 C CA . LEU A 1 78 ? 7.533 4.206 -19.808 1.00 86.69 78 LEU A CA 1
ATOM 591 C C . LEU A 1 78 ? 6.234 3.484 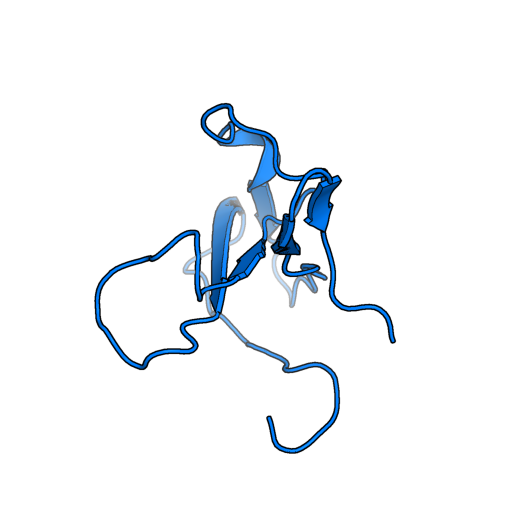-19.396 1.00 86.69 78 LEU A C 1
ATOM 593 O O . LEU A 1 78 ? 5.149 4.018 -19.617 1.00 86.69 78 LEU A O 1
ATOM 597 N N . GLY A 1 79 ? 6.327 2.310 -18.757 1.00 86.38 79 GLY A N 1
ATOM 598 C CA . GLY A 1 79 ? 5.175 1.508 -18.315 1.00 86.38 79 GLY A CA 1
ATOM 599 C C . GLY A 1 79 ? 4.452 2.049 -17.072 1.00 86.38 79 GLY A C 1
ATOM 600 O O . GLY A 1 79 ? 3.369 1.560 -16.721 1.00 86.38 79 GLY A O 1
ATOM 601 N N . GLY A 1 80 ? 5.029 3.071 -16.430 1.00 92.56 80 GLY A N 1
ATOM 602 C CA . GLY A 1 80 ? 4.507 3.684 -15.214 1.00 92.56 80 GLY A CA 1
ATOM 603 C C . GLY A 1 80 ? 4.779 2.836 -13.976 1.00 92.56 80 GLY A C 1
ATOM 604 O O . GLY A 1 80 ? 5.758 2.095 -13.916 1.00 92.56 80 GLY A O 1
ATOM 605 N N . PHE A 1 81 ? 3.925 2.968 -12.964 1.00 94.56 81 PHE A N 1
ATOM 606 C CA . PHE A 1 81 ? 4.051 2.173 -11.751 1.00 94.56 81 PHE A CA 1
ATOM 607 C C . PHE A 1 81 ? 3.688 0.706 -11.995 1.00 94.56 81 PHE A C 1
ATOM 609 O O . PHE A 1 81 ? 2.715 0.396 -12.686 1.00 94.56 81 PHE A O 1
ATOM 616 N N . GLY A 1 82 ? 4.462 -0.194 -11.396 1.00 94.50 82 GLY A N 1
ATOM 617 C CA . GLY A 1 82 ? 4.190 -1.625 -11.406 1.00 94.50 82 GLY A CA 1
ATOM 618 C C . GLY A 1 82 ? 4.932 -2.363 -10.293 1.00 94.50 82 GLY A C 1
ATOM 619 O O . GLY A 1 82 ? 5.867 -1.810 -9.705 1.00 94.50 82 GLY A O 1
ATOM 620 N N . PRO A 1 83 ? 4.513 -3.595 -9.965 1.00 92.88 83 PRO A N 1
ATOM 621 C CA . PRO A 1 83 ? 5.155 -4.383 -8.923 1.00 92.88 83 PRO A CA 1
ATOM 622 C C . PRO A 1 83 ? 6.594 -4.763 -9.297 1.00 92.88 83 PRO A C 1
ATOM 624 O O . PRO A 1 83 ? 7.022 -4.685 -10.456 1.00 92.88 83 PRO A O 1
ATOM 627 N N . VAL A 1 84 ? 7.356 -5.202 -8.298 1.00 86.44 84 VAL A N 1
ATOM 628 C CA . VAL A 1 84 ? 8.523 -6.043 -8.573 1.00 86.44 84 VAL A CA 1
ATOM 629 C C . VAL A 1 84 ? 8.013 -7.409 -9.020 1.00 86.44 84 VAL A C 1
ATOM 631 O O . VAL A 1 84 ? 7.123 -7.976 -8.386 1.00 86.44 84 VAL A O 1
ATOM 634 N N . THR A 1 85 ? 8.514 -7.896 -10.152 1.00 70.62 85 THR A N 1
ATOM 635 C CA . THR A 1 85 ? 8.339 -9.297 -10.536 1.00 70.62 85 THR A CA 1
ATOM 636 C C . THR A 1 85 ? 8.925 -10.175 -9.424 1.00 70.62 85 THR A C 1
ATOM 638 O O . THR A 1 85 ? 9.919 -9.750 -8.822 1.00 70.62 85 THR A O 1
ATOM 641 N N . PRO A 1 86 ? 8.317 -11.333 -9.112 1.00 58.47 86 PRO A N 1
ATOM 642 C CA . PRO A 1 86 ? 8.975 -12.357 -8.308 1.00 58.47 86 PRO A CA 1
ATOM 643 C C . PRO A 1 86 ? 10.346 -12.729 -8.875 1.00 58.47 86 PRO A C 1
ATOM 645 O O . PRO A 1 86 ? 10.495 -12.678 -10.120 1.00 58.47 86 PRO A O 1
#

Radius of gyration: 13.95 Å; chains: 1; bounding box: 31×25×38 Å

Foldseek 3Di:
DVDDDDDDDDDDPAWFKDFDKDKADQPPDPDDDLQGIWIWAQQLDFDDPDDDDSVRRIDGGHPDDDDTDIFIWGQDPPVGTDGDDD